Protein AF-A0A2H4STK5-F1 (afdb_monomer_lite)

Secondary structure (DSSP, 8-state):
----------------------------------PPPP---------------TTSPPPGGGS-PPPPSS---HHHHHHSPPPTTSHHHHHHHHHHHHHHHHHHHHHHHHHHHHHHHHHHHHHHHHHHHHHHHHT---

Organism: Cordyceps militaris (NCBI:txid73501)

Structure (mmCIF, N/CA/C/O backbone):
data_AF-A0A2H4STK5-F1
#
_entry.id   AF-A0A2H4STK5-F1
#
loop_
_atom_site.group_PDB
_atom_site.id
_atom_site.type_symbol
_atom_site.label_atom_id
_atom_site.label_alt_id
_atom_site.label_comp_id
_atom_site.label_asym_id
_atom_site.label_entity_id
_atom_site.label_seq_id
_atom_site.pdbx_PDB_ins_code
_atom_site.Cartn_x
_atom_site.Cartn_y
_atom_site.Cartn_z
_atom_site.occupancy
_atom_site.B_iso_or_equiv
_atom_site.auth_seq_id
_atom_site.auth_comp_id
_atom_site.auth_asym_id
_atom_site.auth_atom_id
_atom_site.pdbx_PDB_model_num
ATOM 1 N N . MET A 1 1 ? -15.546 -58.096 19.032 1.00 39.78 1 MET A N 1
ATOM 2 C CA . MET A 1 1 ? -15.206 -57.922 17.603 1.00 39.78 1 MET A CA 1
ATOM 3 C C . MET A 1 1 ? -15.592 -56.498 17.227 1.00 39.78 1 MET A C 1
ATOM 5 O O . MET A 1 1 ? -16.776 -56.196 17.216 1.00 39.78 1 MET A O 1
ATOM 9 N N . TYR A 1 2 ? -14.614 -55.604 17.073 1.00 37.81 2 TYR A N 1
ATOM 10 C CA . TYR A 1 2 ? -14.832 -54.185 16.772 1.00 37.81 2 TYR A CA 1
ATOM 11 C C . TYR A 1 2 ? -15.031 -53.992 15.266 1.00 37.81 2 TYR A C 1
ATOM 13 O O . TYR A 1 2 ? -14.250 -54.536 14.488 1.00 37.81 2 TYR A O 1
ATOM 21 N N . THR A 1 3 ? -16.000 -53.175 14.854 1.00 55.31 3 THR A N 1
ATOM 22 C CA . THR A 1 3 ? -16.019 -52.608 13.499 1.00 55.31 3 THR A CA 1
ATOM 23 C C . THR A 1 3 ? -15.940 -51.092 13.569 1.00 55.31 3 THR A C 1
ATOM 25 O O . THR A 1 3 ? -16.739 -50.419 14.215 1.00 55.31 3 THR A O 1
ATOM 28 N N . VAL A 1 4 ? -14.887 -50.615 12.920 1.00 56.00 4 VAL A N 1
ATOM 29 C CA . VAL A 1 4 ? -14.355 -49.260 12.847 1.00 56.00 4 VAL 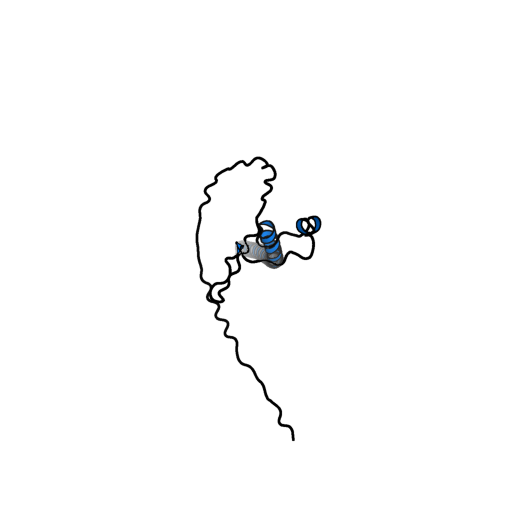A CA 1
ATOM 30 C C . VAL A 1 4 ? -15.276 -48.361 12.020 1.00 56.00 4 VAL A C 1
ATOM 32 O O . VAL A 1 4 ? -15.684 -48.728 10.919 1.00 56.00 4 VAL A O 1
ATOM 35 N N . GLN A 1 5 ? -15.570 -47.169 12.544 1.00 46.50 5 GLN A N 1
ATOM 36 C CA . GLN A 1 5 ? -16.170 -46.079 11.778 1.00 46.50 5 GLN A CA 1
ATOM 37 C C . GLN A 1 5 ? -15.216 -45.605 10.678 1.00 46.50 5 GLN A C 1
ATOM 39 O O . GLN A 1 5 ? -14.033 -45.386 10.933 1.00 46.50 5 GLN A O 1
ATOM 44 N N . LYS A 1 6 ? -15.742 -45.383 9.471 1.00 54.75 6 LYS A N 1
ATOM 45 C CA . LYS A 1 6 ? -15.003 -44.764 8.369 1.00 54.75 6 LYS A CA 1
ATOM 46 C C . LYS A 1 6 ? -15.696 -43.460 7.977 1.00 54.75 6 LYS A C 1
ATOM 48 O O . LYS A 1 6 ? -16.744 -43.473 7.341 1.00 54.75 6 LYS A O 1
ATOM 53 N N . SER A 1 7 ? -15.111 -42.349 8.406 1.00 55.25 7 SER A N 1
ATOM 54 C CA . SER A 1 7 ? -15.421 -40.988 7.971 1.00 55.25 7 SER A CA 1
ATOM 55 C C . SER A 1 7 ? -14.606 -40.639 6.725 1.00 55.25 7 SER A C 1
ATOM 57 O O . SER A 1 7 ? -13.418 -40.950 6.690 1.00 55.25 7 SER A O 1
ATOM 59 N N . ILE A 1 8 ? -15.212 -39.966 5.736 1.00 60.31 8 ILE A N 1
ATOM 60 C CA . ILE A 1 8 ? -14.524 -39.128 4.729 1.00 60.31 8 ILE A CA 1
ATOM 61 C C . ILE A 1 8 ? -15.459 -37.949 4.341 1.00 60.31 8 ILE A C 1
ATOM 63 O O . ILE A 1 8 ? -16.671 -38.163 4.284 1.00 60.31 8 ILE A O 1
ATOM 67 N N . PRO A 1 9 ? -14.937 -36.719 4.118 1.00 61.44 9 PRO A N 1
ATOM 68 C CA . PRO A 1 9 ? -15.706 -35.473 4.047 1.00 61.44 9 PRO A CA 1
ATOM 69 C C . PRO A 1 9 ? -15.926 -34.951 2.612 1.00 61.44 9 PRO A C 1
ATOM 71 O O . PRO A 1 9 ? -15.107 -35.179 1.727 1.00 61.44 9 PRO A O 1
ATOM 74 N N . SER A 1 10 ? -16.984 -34.163 2.402 1.00 50.69 10 SER A N 1
ATOM 75 C CA . SER A 1 10 ? -17.198 -33.322 1.207 1.00 50.69 10 SER A CA 1
ATOM 76 C C . SER A 1 10 ? -18.410 -32.413 1.451 1.00 50.69 10 SER A C 1
ATOM 78 O O . SER A 1 10 ? -19.438 -32.914 1.886 1.00 50.69 10 SER A O 1
ATOM 80 N N . GLY A 1 11 ? -18.436 -31.108 1.214 1.00 42.81 11 GLY A N 1
ATOM 81 C CA . GLY A 1 11 ? -17.456 -30.143 0.746 1.00 42.81 11 GLY A CA 1
ATOM 82 C C . GLY A 1 11 ? -18.052 -28.753 1.006 1.00 42.81 11 GLY A C 1
ATOM 83 O O . GLY A 1 11 ? -19.266 -28.567 0.926 1.00 42.81 11 GLY A O 1
ATOM 84 N N . ILE A 1 12 ? -17.222 -27.783 1.378 1.00 48.84 12 ILE A N 1
ATOM 85 C CA . ILE A 1 12 ? -17.660 -26.393 1.533 1.00 48.84 12 ILE A CA 1
ATOM 86 C C . ILE A 1 12 ? -17.650 -25.718 0.158 1.00 48.84 12 ILE A C 1
ATOM 88 O O . ILE A 1 12 ? -16.596 -25.507 -0.433 1.00 48.84 12 ILE A O 1
ATOM 92 N N . SER A 1 13 ? -18.834 -25.399 -0.365 1.00 43.66 13 SER A N 1
ATOM 93 C CA . SER A 1 13 ? -18.973 -24.487 -1.504 1.00 43.66 13 SER A CA 1
ATOM 94 C C . SER A 1 13 ? -18.854 -23.053 -1.003 1.00 43.66 13 SER A C 1
ATOM 96 O O . SER A 1 13 ? -19.767 -22.517 -0.381 1.00 43.66 13 SER A O 1
ATOM 98 N N . THR A 1 14 ? -17.712 -22.429 -1.266 1.00 55.44 14 THR A N 1
ATOM 99 C CA . THR A 1 14 ? -17.531 -20.979 -1.168 1.00 55.44 14 THR A CA 1
ATOM 100 C C . THR A 1 14 ? -18.069 -20.309 -2.431 1.00 55.44 14 THR A C 1
ATOM 102 O O . THR A 1 14 ? -17.340 -20.168 -3.409 1.00 55.44 14 THR A O 1
ATOM 105 N N . GLU A 1 15 ? -19.321 -19.850 -2.404 1.00 53.59 15 GLU A N 1
ATOM 106 C CA . GLU A 1 15 ? -19.817 -18.827 -3.334 1.00 53.59 15 GLU A CA 1
ATOM 107 C C . GLU A 1 15 ? -20.005 -17.520 -2.549 1.00 53.59 15 GLU A C 1
ATOM 109 O O . GLU A 1 15 ? -20.965 -17.350 -1.803 1.00 53.59 15 GLU A O 1
ATOM 114 N N . SER A 1 16 ? -19.044 -16.599 -2.673 1.00 56.53 16 SER A N 1
ATOM 115 C CA . SER A 1 16 ? -19.124 -15.262 -2.076 1.00 56.53 16 SER A CA 1
ATOM 116 C C . SER A 1 16 ? -19.544 -14.260 -3.145 1.00 56.53 16 SER A C 1
ATOM 118 O O . SER A 1 16 ? -18.748 -13.848 -3.991 1.00 56.53 16 SER A O 1
ATOM 120 N N . ARG A 1 17 ? -20.822 -13.872 -3.119 1.00 60.72 17 ARG A N 1
ATOM 121 C CA . ARG A 1 17 ? -21.362 -12.792 -3.950 1.00 60.72 17 ARG A CA 1
ATOM 122 C C . ARG A 1 17 ? -20.939 -11.452 -3.360 1.00 60.72 17 ARG A C 1
ATOM 124 O O . ARG A 1 17 ? -21.516 -10.967 -2.389 1.00 60.72 17 ARG A O 1
ATOM 131 N N . ARG A 1 18 ? -19.921 -10.840 -3.963 1.00 61.12 18 ARG A N 1
ATOM 132 C CA . ARG A 1 18 ? -19.522 -9.458 -3.683 1.00 61.12 18 ARG A CA 1
ATOM 133 C C . ARG A 1 18 ? -20.595 -8.521 -4.249 1.00 61.12 18 ARG A C 1
ATOM 135 O O . ARG A 1 18 ? -20.668 -8.323 -5.456 1.00 61.12 18 ARG A O 1
ATOM 142 N N . SER A 1 19 ? -21.439 -7.971 -3.381 1.00 55.03 19 SER A N 1
ATOM 143 C CA . SER A 1 19 ? -22.349 -6.883 -3.750 1.00 55.03 19 SER A CA 1
ATOM 144 C C . SER A 1 19 ? -21.594 -5.558 -3.676 1.00 55.03 19 SER A C 1
ATOM 146 O O . SER A 1 19 ? -21.073 -5.191 -2.624 1.00 55.03 19 SER A O 1
ATOM 148 N N . SER A 1 20 ? -21.512 -4.862 -4.806 1.00 59.38 20 SER A N 1
ATOM 149 C CA . SER A 1 20 ? -21.001 -3.496 -4.901 1.00 59.38 20 SER A CA 1
ATOM 150 C C . SER A 1 20 ? -22.102 -2.520 -4.496 1.00 59.38 20 SER A C 1
ATOM 152 O O . SER A 1 20 ? -23.133 -2.457 -5.158 1.00 59.38 20 SER A O 1
ATOM 154 N N . ALA A 1 21 ? -21.871 -1.725 -3.454 1.00 54.38 21 ALA A N 1
ATOM 155 C CA . ALA A 1 21 ? -22.616 -0.495 -3.217 1.00 54.38 21 ALA A CA 1
ATOM 156 C C . ALA A 1 21 ? -21.636 0.671 -3.378 1.00 54.38 21 ALA A C 1
ATOM 158 O O . ALA A 1 21 ? -20.738 0.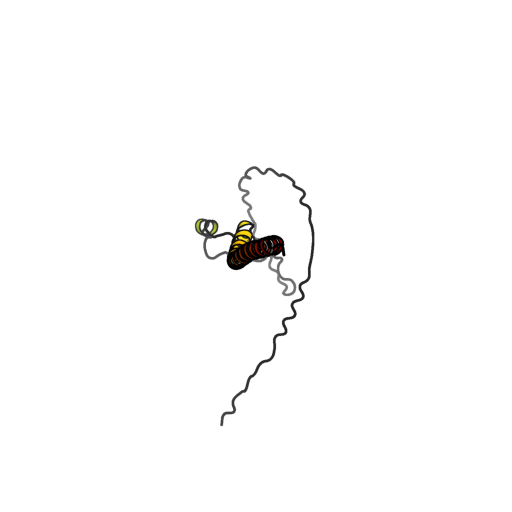863 -2.561 1.00 54.38 21 ALA A O 1
ATOM 159 N N . SER A 1 22 ? -21.775 1.392 -4.488 1.00 52.16 22 SER A N 1
ATOM 160 C CA . SER A 1 22 ? -21.140 2.688 -4.701 1.00 52.16 22 SER A CA 1
ATOM 161 C C . SER A 1 22 ? -22.077 3.754 -4.152 1.00 52.16 22 SER A C 1
ATOM 163 O O . SER A 1 22 ? -23.224 3.825 -4.588 1.00 52.16 22 SER A O 1
ATOM 165 N N . SER A 1 23 ? -21.581 4.578 -3.233 1.00 49.09 23 SER A N 1
ATOM 166 C CA . SER A 1 23 ? -22.212 5.847 -2.881 1.00 49.09 23 SER A CA 1
ATOM 167 C C . SER A 1 23 ? -21.120 6.899 -2.768 1.00 49.09 23 SER A C 1
ATOM 169 O O . SER A 1 23 ? -20.324 6.905 -1.830 1.00 49.09 23 SER A O 1
ATOM 171 N N . VAL A 1 24 ? -21.076 7.773 -3.770 1.00 58.91 24 VAL A N 1
ATOM 172 C CA . VAL A 1 24 ? -20.357 9.042 -3.718 1.00 58.91 24 VAL A CA 1
ATOM 173 C C . VAL A 1 24 ? -21.184 9.975 -2.841 1.00 58.91 24 VAL A C 1
ATOM 175 O O . VAL A 1 24 ? -22.303 10.320 -3.209 1.00 58.91 24 VAL A O 1
ATOM 178 N N . SER A 1 25 ? -20.630 10.390 -1.705 1.00 49.72 25 SER A N 1
ATOM 179 C CA . SER A 1 25 ? -21.161 11.515 -0.936 1.00 49.72 25 SER A CA 1
ATOM 180 C C . SER A 1 25 ? -20.108 12.609 -0.886 1.00 49.72 25 SER A C 1
ATOM 182 O O . SER A 1 25 ? -19.071 12.488 -0.237 1.00 49.72 25 SER A O 1
ATOM 184 N N . THR A 1 26 ? -20.389 13.666 -1.636 1.00 48.22 26 THR A N 1
ATOM 185 C CA . THR A 1 26 ? -19.690 14.946 -1.662 1.00 48.22 26 THR A CA 1
ATOM 186 C C . THR A 1 26 ? -19.700 15.557 -0.260 1.00 48.22 26 THR A C 1
ATOM 188 O O . THR A 1 26 ? -20.753 15.684 0.364 1.00 48.22 26 THR A O 1
ATOM 191 N N . ALA A 1 27 ? -18.526 15.924 0.250 1.00 46.81 27 ALA A N 1
ATOM 192 C CA . ALA A 1 27 ? -18.378 16.553 1.554 1.00 46.81 27 ALA A CA 1
ATOM 193 C C . ALA A 1 27 ? -18.940 17.985 1.537 1.00 46.81 27 ALA A C 1
ATOM 195 O O . ALA A 1 27 ? -18.431 18.845 0.820 1.00 46.81 27 ALA A O 1
ATOM 196 N N . ALA A 1 28 ? -19.949 18.255 2.366 1.00 52.09 28 ALA A N 1
ATOM 197 C CA . ALA A 1 28 ? -20.246 19.606 2.823 1.00 52.09 28 ALA A CA 1
ATOM 198 C C . ALA A 1 28 ? -19.390 19.871 4.068 1.00 52.09 28 ALA A C 1
ATOM 200 O O . ALA A 1 28 ? -19.554 19.227 5.103 1.00 52.09 28 ALA A O 1
ATOM 201 N N . SER A 1 29 ? -18.432 20.787 3.939 1.00 51.94 29 SER A N 1
ATOM 202 C CA . SER A 1 29 ? -17.592 21.240 5.043 1.00 51.94 29 SER A CA 1
ATOM 203 C C . SER A 1 29 ? -18.378 22.261 5.866 1.00 51.94 29 SER A C 1
ATOM 205 O O . SER A 1 29 ? -18.632 23.372 5.402 1.00 51.94 29 SER A O 1
ATOM 207 N N . SER A 1 30 ? -18.787 21.891 7.078 1.00 48.38 30 SER A N 1
ATOM 208 C CA . SER A 1 30 ? -19.269 22.840 8.082 1.00 48.38 30 SER A CA 1
ATOM 209 C C . SER A 1 30 ? -18.280 22.869 9.236 1.00 48.38 30 SER A C 1
ATOM 211 O O . SER A 1 30 ? -18.169 21.934 10.024 1.00 48.38 30 SER A O 1
ATOM 213 N N . VAL A 1 31 ? -17.531 23.966 9.294 1.00 57.34 31 VAL A N 1
ATOM 214 C CA . VAL A 1 31 ? -16.686 24.351 10.421 1.00 57.34 31 VAL A CA 1
ATOM 215 C C . VAL A 1 31 ? -17.567 24.641 11.634 1.00 57.34 31 VAL A C 1
ATOM 217 O O . VAL A 1 31 ? -18.246 25.663 11.679 1.00 57.34 31 VAL A O 1
ATOM 220 N N . SER A 1 32 ? -17.532 23.760 12.632 1.00 45.81 32 SER A N 1
ATOM 221 C CA . SER A 1 32 ? -18.041 24.061 13.971 1.00 45.81 32 SER A CA 1
ATOM 222 C C . SER A 1 32 ? -16.882 24.088 14.954 1.00 45.81 32 SER A C 1
ATOM 224 O O . SER A 1 32 ? -16.295 23.068 15.302 1.00 45.81 32 SER A O 1
ATOM 226 N N . SER A 1 33 ? -16.550 25.309 15.363 1.00 60.44 33 SER A N 1
ATOM 227 C CA . SER A 1 33 ? -15.723 25.622 16.521 1.00 60.44 33 SER A CA 1
ATOM 228 C C . SER A 1 33 ? -16.426 25.141 17.788 1.00 60.44 33 SER A C 1
ATOM 230 O O . SER A 1 33 ? -17.578 25.504 18.023 1.00 60.44 33 SER A O 1
ATOM 232 N N . THR A 1 34 ? -15.741 24.367 18.628 1.00 47.25 34 THR A N 1
ATOM 233 C CA . THR A 1 34 ? -16.234 24.041 19.970 1.00 47.25 34 THR A CA 1
ATOM 234 C C . THR A 1 34 ? -15.137 24.255 21.002 1.00 47.25 34 THR A C 1
ATOM 236 O O . THR A 1 34 ? -14.114 23.575 21.015 1.00 47.25 34 THR A O 1
ATOM 239 N N . LYS A 1 35 ? -15.390 25.249 21.856 1.00 56.66 35 LYS A N 1
ATOM 240 C CA . LYS A 1 35 ? -14.702 25.542 23.118 1.00 56.66 35 LYS A CA 1
ATOM 241 C C . LYS A 1 35 ? -14.726 24.310 24.044 1.00 56.66 35 LYS A C 1
ATOM 243 O O . LYS A 1 35 ? -15.643 23.499 23.911 1.00 56.66 35 LYS A O 1
ATOM 248 N N . PRO A 1 36 ? -13.790 24.179 25.004 1.00 49.19 36 PRO A N 1
ATOM 249 C CA . PRO A 1 36 ? -13.856 23.106 25.990 1.00 49.19 36 PRO A CA 1
ATOM 250 C C . PRO A 1 36 ? -15.125 23.263 26.839 1.00 49.19 36 PRO A C 1
ATOM 252 O O . PRO A 1 36 ? -15.332 24.292 27.482 1.00 49.19 36 PRO A O 1
ATOM 255 N N . VAL A 1 37 ? -15.993 22.253 26.774 1.00 47.34 37 VAL A N 1
ATOM 256 C CA . VAL A 1 37 ? -17.208 22.136 27.583 1.00 47.34 37 VAL A CA 1
ATOM 257 C C . VAL A 1 37 ? -16.811 21.600 28.952 1.00 47.34 37 VAL A C 1
ATOM 259 O O . VAL A 1 37 ? -16.199 20.541 29.068 1.00 47.34 37 VAL A O 1
ATOM 262 N N . THR A 1 38 ? -17.142 22.386 29.968 1.00 48.72 38 THR A N 1
ATOM 263 C CA . THR A 1 38 ? -17.108 22.069 31.392 1.00 48.72 38 THR A CA 1
ATOM 264 C C . THR A 1 38 ? -17.819 20.743 31.665 1.00 48.72 38 THR A C 1
ATOM 266 O O . THR A 1 38 ? -18.870 20.482 31.082 1.00 48.72 38 THR A O 1
ATOM 269 N N . GLU A 1 39 ? -17.252 19.922 32.549 1.00 53.69 39 GLU A N 1
ATOM 270 C CA . GLU A 1 39 ? -17.797 18.620 32.940 1.00 53.69 39 GLU A CA 1
ATOM 271 C C . GLU A 1 39 ? -19.285 18.706 33.309 1.00 53.69 39 GLU A C 1
ATOM 273 O O . GLU A 1 39 ? -19.670 19.325 34.302 1.00 53.69 39 GLU A O 1
ATOM 278 N N . ALA A 1 40 ? -20.130 18.068 32.499 1.00 50.72 40 ALA A N 1
ATOM 279 C CA . ALA A 1 40 ? -21.507 17.794 32.863 1.00 50.72 40 ALA A CA 1
ATOM 280 C C . ALA A 1 40 ? -21.519 16.500 33.682 1.00 50.72 40 ALA A C 1
ATOM 282 O O . ALA A 1 40 ? -21.371 15.404 33.141 1.00 50.72 40 ALA A O 1
ATOM 283 N N . ASN A 1 41 ? -21.674 16.645 34.997 1.00 52.25 41 ASN A N 1
ATOM 284 C CA . ASN A 1 41 ? -22.035 15.559 35.897 1.00 52.25 41 ASN A CA 1
ATOM 285 C C . ASN A 1 41 ? -23.413 15.026 35.463 1.00 52.25 41 ASN A C 1
ATOM 287 O O . ASN A 1 41 ? -24.443 15.641 35.736 1.00 52.25 41 ASN A O 1
ATOM 291 N N . LEU A 1 42 ? -23.420 13.938 34.689 1.00 49.31 42 LEU A N 1
ATOM 292 C CA . LEU A 1 42 ? -24.640 13.254 34.280 1.00 49.31 42 LEU A CA 1
ATOM 293 C C . LEU A 1 42 ? -24.980 12.231 35.370 1.00 49.31 42 LEU A C 1
ATOM 295 O O . LEU A 1 42 ? -24.565 11.072 35.301 1.00 49.31 42 LEU A O 1
ATOM 299 N N . GLU A 1 43 ? -25.716 12.666 36.394 1.00 51.09 43 GLU A N 1
ATOM 300 C CA . GLU A 1 43 ? -26.394 11.762 37.327 1.00 51.09 43 GLU A CA 1
ATOM 301 C C . GLU A 1 43 ? -27.372 10.894 36.524 1.00 51.09 43 GLU A C 1
ATOM 303 O O . GLU A 1 43 ? -28.511 11.257 36.230 1.00 51.09 43 GLU A O 1
ATOM 308 N N . THR A 1 44 ? -26.881 9.738 36.088 1.00 55.25 44 THR A N 1
ATOM 309 C CA . THR A 1 44 ? -27.657 8.781 35.312 1.00 55.25 44 THR A CA 1
ATOM 310 C C . THR A 1 44 ? -28.337 7.867 36.318 1.00 55.25 44 THR A C 1
ATOM 312 O O . THR A 1 44 ? -27.742 6.916 36.820 1.00 55.25 44 THR A O 1
ATOM 315 N N . SER A 1 45 ? -29.578 8.202 36.666 1.00 56.25 45 SER A N 1
ATOM 316 C CA . SER A 1 45 ? -30.479 7.300 37.387 1.00 56.25 45 SER A CA 1
ATOM 317 C C . SER A 1 45 ? -30.478 5.915 36.712 1.00 56.25 45 SER A C 1
ATOM 319 O O . SER A 1 45 ? -30.598 5.853 35.482 1.00 56.25 45 SER A O 1
ATOM 321 N N . PRO A 1 46 ? -30.338 4.798 37.457 1.00 53.72 46 PRO A N 1
ATOM 322 C CA . PRO A 1 46 ? -30.324 3.462 36.880 1.00 53.72 46 PRO A CA 1
ATOM 323 C C . PRO A 1 46 ? -31.751 3.054 36.493 1.00 53.72 46 PRO A C 1
ATOM 325 O O . PRO A 1 46 ? -32.423 2.299 37.191 1.00 53.72 46 PRO A O 1
ATOM 328 N N . SER A 1 47 ? -32.232 3.558 35.358 1.00 53.38 47 SER A N 1
ATOM 329 C CA . SER A 1 47 ? -33.386 2.988 34.669 1.00 53.38 47 SER A CA 1
ATOM 330 C C . SER A 1 47 ? -32.959 1.646 34.078 1.00 53.38 47 SER A C 1
ATOM 332 O O . SER A 1 47 ? -32.437 1.582 32.965 1.00 53.38 47 SER A O 1
ATOM 334 N N . VAL A 1 48 ? -33.145 0.573 34.847 1.00 57.69 48 VAL A N 1
ATOM 335 C CA . VAL A 1 48 ? -32.871 -0.804 34.429 1.00 57.69 48 VAL A CA 1
ATOM 336 C C . VAL A 1 48 ? -33.826 -1.170 33.284 1.00 57.69 48 VAL A C 1
ATOM 338 O O . VAL A 1 48 ? -34.983 -1.517 33.511 1.00 57.69 48 VAL A O 1
ATOM 341 N N . PHE A 1 49 ? -33.362 -1.078 32.036 1.00 57.72 49 PHE A N 1
ATOM 342 C CA . PHE A 1 49 ? -34.084 -1.608 30.878 1.00 57.72 49 PHE A CA 1
ATOM 343 C C . PHE A 1 49 ? -33.930 -3.134 30.852 1.00 57.72 49 PHE A C 1
ATOM 345 O O . PHE A 1 49 ? -33.077 -3.679 30.157 1.00 57.72 49 PHE A O 1
ATOM 352 N N . VAL A 1 50 ? -34.751 -3.835 31.634 1.00 58.72 50 VAL A N 1
ATOM 353 C CA . VAL A 1 50 ? -34.888 -5.293 31.539 1.00 58.72 50 VAL A CA 1
ATOM 354 C C . VAL A 1 50 ? -35.860 -5.598 30.402 1.00 58.72 50 VAL A C 1
ATOM 356 O O . VAL A 1 50 ? -37.044 -5.283 30.497 1.00 58.72 50 VAL A O 1
ATOM 359 N N . SER A 1 51 ? -35.380 -6.194 29.307 1.00 57.38 51 SER A N 1
ATOM 360 C CA . SER A 1 51 ? -36.284 -6.821 28.335 1.00 57.38 51 SER A CA 1
ATOM 361 C C . SER A 1 51 ? -36.708 -8.172 28.900 1.00 57.38 51 SER A C 1
ATOM 363 O O . SER A 1 51 ? -35.904 -9.100 28.945 1.00 57.38 51 SER A O 1
ATOM 365 N N . ASP A 1 52 ? -37.961 -8.272 29.337 1.00 58.94 52 ASP A N 1
ATOM 366 C CA . ASP A 1 52 ? -38.574 -9.501 29.866 1.00 58.94 52 ASP A CA 1
ATOM 367 C C . ASP A 1 52 ? -39.093 -10.430 28.738 1.00 58.94 52 ASP A C 1
ATOM 369 O O . ASP A 1 52 ? -39.786 -11.416 28.974 1.00 58.94 52 ASP A O 1
ATOM 373 N N . ALA A 1 53 ? -38.782 -10.112 27.472 1.00 58.66 53 ALA A N 1
ATOM 374 C CA . ALA A 1 53 ? -39.294 -10.814 26.298 1.00 58.66 53 ALA A CA 1
ATOM 375 C C . ALA A 1 53 ? -38.153 -11.397 25.433 1.00 58.66 53 ALA A C 1
ATOM 377 O O . ALA A 1 53 ? -37.384 -10.635 24.840 1.00 58.66 53 ALA A O 1
ATOM 378 N N . PRO A 1 54 ? -38.081 -12.733 25.239 1.00 63.19 54 PRO A N 1
ATOM 379 C CA . PRO A 1 54 ? -37.066 -13.391 24.398 1.00 63.19 54 PRO A CA 1
ATOM 380 C C . PRO A 1 54 ? -37.084 -12.985 22.913 1.00 63.19 54 PRO A C 1
ATOM 382 O O . PRO A 1 54 ? -36.175 -13.332 22.163 1.00 63.19 54 PRO A O 1
ATOM 385 N N . VAL A 1 55 ? -38.140 -12.298 22.470 1.00 68.94 55 VAL A N 1
ATOM 386 C CA . VAL A 1 55 ? -38.441 -12.034 21.054 1.00 68.94 55 VAL A CA 1
ATOM 387 C C . VAL A 1 55 ? -37.729 -10.781 20.532 1.00 68.94 55 VAL A C 1
ATOM 389 O O . VAL A 1 55 ? -37.499 -10.660 19.328 1.00 68.94 55 VAL A O 1
ATOM 392 N N . HIS A 1 56 ? -37.323 -9.865 21.416 1.00 70.31 56 HIS A N 1
ATOM 393 C CA . HIS A 1 56 ? -36.689 -8.607 21.023 1.00 70.31 56 HIS A CA 1
ATOM 394 C C . HIS A 1 56 ? -35.429 -8.356 21.861 1.00 70.31 56 HIS A C 1
ATOM 396 O O . HIS A 1 56 ? -35.537 -8.017 23.044 1.00 70.31 56 HIS A O 1
ATOM 402 N N . PRO A 1 57 ? -34.223 -8.528 21.281 1.00 77.31 57 PRO A N 1
ATOM 403 C CA . PRO A 1 57 ? -32.998 -8.191 21.986 1.00 77.31 57 PRO A CA 1
ATOM 404 C C . PRO A 1 57 ? -32.996 -6.700 22.321 1.00 77.31 57 PRO A C 1
ATOM 406 O O . PRO A 1 57 ? -33.482 -5.875 21.543 1.00 77.31 57 PRO A O 1
ATOM 409 N N . LEU A 1 58 ? -32.417 -6.362 23.472 1.00 83.31 58 LEU A N 1
ATOM 410 C CA . LEU A 1 58 ? -32.258 -4.975 23.892 1.00 83.31 58 LEU A CA 1
ATOM 411 C C . LEU A 1 58 ? -31.553 -4.152 22.797 1.00 83.31 58 LEU A C 1
ATOM 413 O O . LEU A 1 58 ? -30.601 -4.647 22.173 1.00 83.31 58 LEU A O 1
ATOM 417 N N . PRO A 1 59 ? -31.992 -2.901 22.557 1.00 84.06 59 PRO A N 1
ATOM 418 C CA . PRO A 1 59 ? -31.335 -2.020 21.603 1.00 84.06 59 PRO A CA 1
ATOM 419 C C . PRO A 1 59 ? -29.880 -1.794 22.023 1.00 84.06 59 PRO A C 1
ATOM 421 O O . PRO A 1 59 ? -29.572 -1.796 23.210 1.00 84.06 59 PRO A O 1
ATOM 424 N N . ALA A 1 60 ? -28.977 -1.601 21.055 1.00 83.19 60 ALA A N 1
ATOM 425 C CA . ALA A 1 60 ? -27.528 -1.641 21.286 1.00 83.19 60 ALA A CA 1
ATOM 426 C C . ALA A 1 60 ? -27.042 -0.749 22.443 1.00 83.19 60 ALA A C 1
ATOM 428 O O . ALA A 1 60 ? -26.140 -1.154 23.161 1.00 83.19 60 ALA A O 1
ATOM 429 N N . TYR A 1 61 ? -27.657 0.417 22.653 1.00 82.38 61 TYR A N 1
ATOM 430 C CA . TYR A 1 61 ? -27.297 1.346 23.730 1.00 82.38 61 TYR A CA 1
ATOM 431 C C . TYR A 1 61 ? -27.772 0.908 25.127 1.00 82.38 61 TYR A C 1
ATOM 433 O O . TYR A 1 61 ? -27.238 1.386 26.119 1.00 82.38 61 TYR A O 1
ATOM 441 N N . ALA A 1 62 ? -28.776 0.032 25.211 1.00 83.75 62 ALA A N 1
ATOM 442 C CA . ALA A 1 62 ? -29.332 -0.493 26.459 1.00 83.75 62 ALA A CA 1
ATOM 443 C C . ALA A 1 62 ? -28.732 -1.858 26.837 1.00 83.75 62 ALA A C 1
ATOM 445 O O . ALA A 1 62 ? -29.207 -2.509 27.763 1.00 83.75 62 ALA A O 1
ATOM 446 N N . ARG A 1 63 ? -27.731 -2.334 26.087 1.00 85.50 63 ARG A N 1
ATOM 447 C CA . ARG A 1 63 ? -27.036 -3.586 26.385 1.00 85.50 63 ARG A CA 1
ATOM 448 C C . ARG A 1 63 ? -25.905 -3.298 27.359 1.00 85.50 63 ARG A C 1
ATOM 450 O O . ARG A 1 63 ? -25.051 -2.459 27.080 1.00 85.50 63 ARG A O 1
ATOM 457 N N . ASP A 1 64 ? -25.860 -4.054 28.447 1.00 85.81 64 ASP A N 1
ATOM 458 C CA . ASP A 1 64 ? -24.697 -4.071 29.323 1.00 85.81 64 ASP A CA 1
ATOM 459 C C . ASP A 1 64 ? -23.531 -4.742 28.587 1.00 85.81 64 ASP A C 1
ATOM 461 O O . ASP A 1 64 ? -23.541 -5.948 28.324 1.00 85.81 64 ASP A O 1
ATOM 465 N N . PHE A 1 65 ? -22.526 -3.951 28.213 1.00 85.38 65 PHE A N 1
ATOM 466 C CA . PHE A 1 65 ? -21.279 -4.475 27.667 1.00 85.38 65 PHE A CA 1
ATOM 467 C C . PHE A 1 65 ? -20.304 -4.777 28.803 1.00 85.38 65 PHE A C 1
ATOM 469 O O . PHE A 1 65 ? -2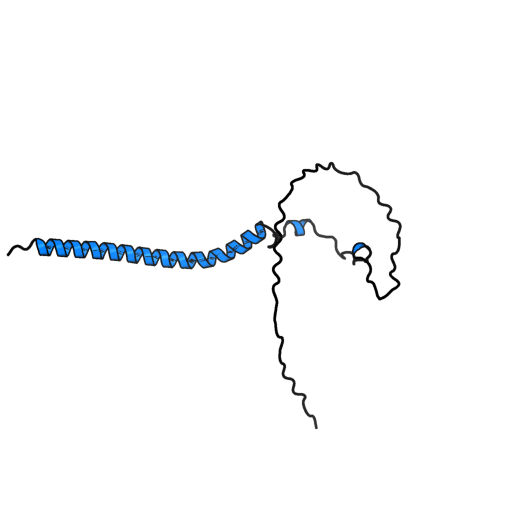0.229 -4.013 29.772 1.00 85.38 65 PHE A O 1
ATOM 476 N N . PRO A 1 66 ? -19.523 -5.867 28.699 1.00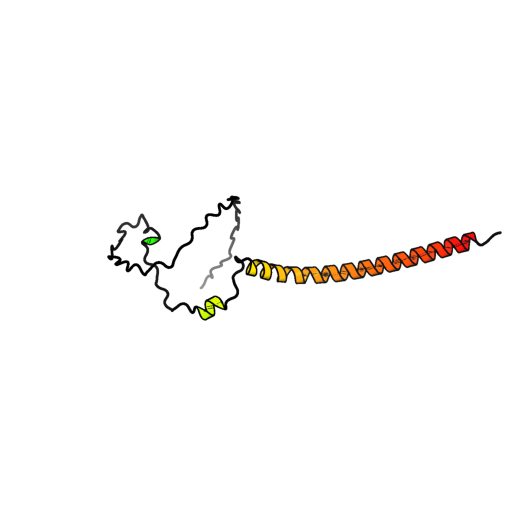 87.12 66 PRO A N 1
ATOM 477 C CA . PRO A 1 66 ? -18.484 -6.140 29.673 1.00 87.12 66 PRO A CA 1
ATOM 478 C C . PRO A 1 66 ? -17.524 -4.955 29.722 1.00 87.12 66 PRO A C 1
ATOM 480 O O . PRO A 1 66 ? -17.017 -4.494 28.694 1.00 87.12 66 PRO A O 1
ATOM 483 N N . LYS A 1 67 ? -17.278 -4.459 30.934 1.00 87.75 67 LYS A N 1
ATOM 484 C CA . LYS A 1 67 ? -16.267 -3.429 31.145 1.00 87.75 67 LYS A CA 1
ATOM 485 C C . LYS A 1 67 ? -14.900 -4.020 30.793 1.00 87.75 67 LYS A C 1
ATOM 487 O O . LYS A 1 67 ? -14.645 -5.180 31.132 1.00 87.75 67 LYS A O 1
ATOM 492 N N . PRO A 1 68 ? -14.021 -3.258 30.125 1.00 88.25 68 PRO A N 1
ATOM 493 C CA . PRO A 1 68 ? -12.665 -3.720 29.880 1.00 88.25 68 PRO A CA 1
ATOM 494 C C . PRO A 1 68 ? -11.996 -4.050 31.220 1.00 88.25 68 PRO A C 1
ATOM 496 O O . PRO A 1 68 ? -12.032 -3.251 32.152 1.00 88.25 68 PRO A O 1
ATOM 499 N N . THR A 1 69 ? -11.428 -5.254 31.326 1.00 87.31 69 THR A N 1
ATOM 500 C CA . THR A 1 69 ? -10.806 -5.763 32.562 1.00 87.31 69 THR A CA 1
ATOM 501 C C . THR A 1 69 ? -9.537 -4.995 32.936 1.00 87.31 69 THR A C 1
ATOM 503 O O . THR A 1 69 ? -9.162 -4.962 34.103 1.00 87.31 69 THR A O 1
ATOM 506 N N . SER A 1 70 ? -8.878 -4.380 31.955 1.00 88.44 70 SER A N 1
ATOM 507 C CA . SER A 1 70 ? -7.625 -3.648 32.120 1.00 88.44 70 SER A CA 1
ATOM 508 C C . SER A 1 70 ? -7.758 -2.210 31.636 1.00 88.44 70 SER A C 1
ATOM 510 O O . SER A 1 70 ? -8.435 -1.939 30.640 1.00 88.44 70 SER A O 1
ATOM 512 N N . GLU A 1 71 ? -7.038 -1.307 32.292 1.00 89.25 71 GLU A N 1
ATOM 513 C CA . GLU A 1 71 ? -6.852 0.055 31.804 1.00 89.25 71 GLU A CA 1
ATOM 514 C C . GLU A 1 71 ? -6.166 0.041 30.433 1.00 89.25 71 GLU A C 1
ATOM 516 O O . GLU A 1 71 ? -5.255 -0.749 30.167 1.00 89.25 71 GLU A O 1
ATOM 521 N N . ILE A 1 72 ? -6.627 0.911 29.535 1.00 87.00 72 ILE A N 1
ATOM 522 C CA . ILE A 1 72 ? -6.037 1.040 28.205 1.00 87.00 72 ILE A CA 1
ATOM 523 C C . ILE A 1 72 ? -4.700 1.761 28.361 1.00 87.00 72 ILE A C 1
ATOM 525 O O . ILE A 1 72 ? -4.656 2.927 28.750 1.00 87.00 72 ILE A O 1
ATOM 529 N N . ASN A 1 73 ? -3.605 1.088 28.010 1.00 90.94 73 ASN A N 1
ATOM 530 C CA . ASN A 1 73 ? -2.291 1.717 27.980 1.00 90.94 73 ASN A CA 1
ATOM 531 C C . ASN A 1 73 ? -2.203 2.704 26.801 1.00 90.94 73 ASN A C 1
ATOM 533 O O . ASN A 1 73 ? -1.940 2.322 25.659 1.00 90.94 73 ASN A O 1
ATOM 537 N N . ILE A 1 74 ? -2.425 3.988 27.089 1.00 91.69 74 ILE A N 1
ATOM 538 C CA . ILE A 1 74 ? -2.436 5.067 26.090 1.00 91.69 74 ILE A CA 1
ATOM 539 C C . ILE A 1 74 ? -1.070 5.197 25.405 1.00 91.69 74 ILE A C 1
ATOM 541 O O . ILE A 1 74 ? -1.003 5.390 24.191 1.00 91.69 74 ILE A O 1
ATOM 545 N N . ALA A 1 75 ? 0.020 5.058 26.166 1.00 92.88 75 ALA A N 1
ATOM 546 C CA . ALA A 1 75 ? 1.372 5.188 25.631 1.00 92.88 75 ALA A CA 1
ATOM 547 C C . ALA A 1 75 ? 1.656 4.106 24.581 1.00 92.88 75 ALA A C 1
ATOM 549 O O . ALA A 1 75 ? 2.146 4.402 23.492 1.00 92.88 75 ALA A O 1
ATOM 550 N N . GLU A 1 76 ? 1.276 2.864 24.870 1.00 92.00 76 GLU A N 1
ATOM 551 C CA . GLU A 1 76 ? 1.412 1.754 23.931 1.00 92.00 76 GLU A CA 1
ATOM 552 C C . GLU A 1 76 ? 0.484 1.918 22.714 1.00 92.00 76 GLU A C 1
ATOM 554 O O . GLU A 1 76 ? 0.885 1.667 21.578 1.00 92.00 76 GLU A O 1
ATOM 559 N N . ALA A 1 77 ? -0.757 2.366 22.922 1.00 89.12 77 ALA A N 1
ATOM 560 C CA . ALA A 1 77 ? -1.719 2.586 21.844 1.00 89.12 77 ALA A CA 1
ATOM 561 C C . ALA A 1 77 ? -1.244 3.641 20.831 1.00 89.12 77 ALA A C 1
ATOM 563 O O . ALA A 1 77 ? -1.440 3.456 19.632 1.00 89.12 77 ALA A O 1
ATOM 564 N N . LEU A 1 78 ? -0.584 4.705 21.295 1.00 89.75 78 LEU A N 1
ATOM 565 C CA . LEU A 1 78 ? -0.034 5.756 20.434 1.00 89.75 78 LEU A CA 1
ATOM 566 C C . LEU A 1 78 ? 1.244 5.331 19.704 1.00 89.75 78 LEU A C 1
ATOM 568 O O . LEU A 1 78 ? 1.496 5.790 18.593 1.00 89.75 78 LEU A O 1
ATOM 572 N N . GLN A 1 79 ? 2.053 4.463 20.314 1.00 92.50 79 GLN A N 1
ATOM 573 C CA . GLN A 1 79 ? 3.278 3.949 19.693 1.00 92.50 79 GLN A CA 1
ATOM 574 C C . GLN A 1 79 ? 3.005 2.882 18.631 1.00 92.50 79 GLN A C 1
ATOM 576 O O . GLN A 1 79 ? 3.855 2.621 17.776 1.00 92.50 79 GLN A O 1
ATOM 581 N N . ARG A 1 80 ? 1.829 2.245 18.666 1.00 90.88 80 ARG A N 1
ATOM 582 C CA . ARG A 1 80 ? 1.440 1.282 17.638 1.00 90.88 80 ARG A CA 1
ATOM 583 C C . ARG A 1 80 ? 1.371 1.958 16.275 1.00 90.88 80 ARG A C 1
ATOM 585 O O . ARG A 1 80 ? 0.776 3.020 16.105 1.00 90.88 80 ARG A O 1
ATOM 592 N N . LYS A 1 81 ? 1.929 1.277 15.271 1.00 89.44 81 LYS A N 1
ATOM 593 C CA . LYS A 1 81 ? 1.762 1.690 13.879 1.00 89.44 81 LYS A CA 1
ATOM 594 C C . LYS A 1 81 ? 0.272 1.706 13.524 1.00 89.44 81 LYS A C 1
ATOM 596 O O . LYS A 1 81 ? -0.446 0.762 13.874 1.00 89.44 81 LYS A O 1
ATOM 601 N N . PRO A 1 82 ? -0.198 2.748 12.825 1.00 90.00 82 PRO A N 1
ATOM 602 C CA . PRO A 1 82 ? -1.596 2.850 12.461 1.00 90.00 82 PRO A CA 1
ATOM 603 C C . PRO A 1 82 ? -1.982 1.720 11.497 1.00 90.00 82 PRO A C 1
ATOM 605 O O . PRO A 1 82 ? -1.195 1.290 10.653 1.00 90.00 82 PRO A O 1
ATOM 608 N N . GLY A 1 83 ? -3.209 1.214 11.626 1.00 89.44 83 GLY A N 1
ATOM 609 C CA . GLY A 1 83 ? -3.692 0.114 10.792 1.00 89.44 83 GLY A CA 1
ATOM 610 C C . GLY A 1 83 ? -3.804 0.488 9.309 1.00 89.44 83 GLY A C 1
ATOM 611 O O . GLY A 1 83 ? -3.837 1.662 8.940 1.00 89.44 83 GLY A O 1
ATOM 612 N N . ARG A 1 84 ? -3.951 -0.523 8.443 1.00 90.25 84 ARG A N 1
ATOM 613 C CA . ARG A 1 84 ? -4.075 -0.368 6.975 1.00 90.25 84 ARG A CA 1
ATOM 614 C C . ARG A 1 84 ? -5.249 0.494 6.503 1.00 90.25 84 ARG A C 1
ATOM 616 O O . ARG A 1 84 ? -5.244 0.935 5.363 1.00 90.25 84 ARG A O 1
ATOM 623 N N . TRP A 1 85 ? -6.257 0.691 7.351 1.00 89.44 85 TRP A N 1
ATOM 624 C CA . TRP A 1 85 ? -7.397 1.561 7.059 1.00 89.44 85 TRP A CA 1
ATOM 625 C C . TRP A 1 85 ? -7.027 3.052 7.111 1.00 89.44 85 TRP A C 1
ATOM 627 O O . TRP A 1 85 ? -7.787 3.887 6.632 1.00 89.44 85 TRP A O 1
ATOM 637 N N . THR A 1 86 ? -5.861 3.392 7.666 1.00 90.81 86 THR A N 1
ATOM 638 C CA . THR A 1 86 ? -5.315 4.752 7.637 1.00 90.81 86 THR A CA 1
ATOM 639 C C . THR A 1 86 ? -4.524 5.005 6.356 1.00 90.81 86 THR A C 1
ATOM 641 O O . THR A 1 86 ? -3.989 4.075 5.754 1.00 90.81 86 THR A O 1
ATOM 644 N N . ILE A 1 87 ? -4.391 6.277 5.967 1.00 89.62 87 ILE A N 1
ATOM 645 C CA . ILE A 1 87 ? -3.601 6.688 4.793 1.00 89.62 87 ILE A CA 1
ATOM 646 C C . ILE A 1 87 ? -2.157 6.186 4.918 1.00 89.62 87 ILE A C 1
ATOM 648 O O . ILE A 1 87 ? -1.647 5.540 4.006 1.00 89.62 87 ILE A O 1
ATOM 652 N N . SER A 1 88 ? -1.523 6.412 6.072 1.00 87.19 88 SER A N 1
ATOM 653 C CA . SER A 1 88 ? -0.158 5.948 6.337 1.00 87.19 88 SER A CA 1
ATOM 654 C C . SER A 1 88 ? -0.039 4.426 6.235 1.00 87.19 88 SER A C 1
ATOM 656 O O . SER A 1 88 ? 0.893 3.926 5.610 1.00 87.19 88 SER A O 1
ATOM 658 N N . GLY A 1 89 ? -1.012 3.682 6.774 1.00 90.06 89 GLY A N 1
ATOM 659 C CA . GLY A 1 89 ? -1.032 2.222 6.684 1.00 90.06 89 GLY A CA 1
ATOM 660 C C . GLY A 1 89 ? -1.267 1.699 5.261 1.00 90.06 89 GLY A C 1
ATOM 661 O O . GLY A 1 89 ? -0.716 0.661 4.892 1.00 90.06 89 GLY A O 1
ATOM 662 N N . ALA A 1 90 ? -2.049 2.409 4.443 1.00 89.38 90 ALA A N 1
ATOM 663 C CA . ALA A 1 90 ? -2.242 2.079 3.032 1.00 89.38 90 ALA A CA 1
ATOM 664 C C . ALA A 1 90 ? -0.954 2.299 2.220 1.00 89.38 90 ALA A C 1
ATOM 666 O O . ALA A 1 90 ? -0.577 1.437 1.424 1.00 89.38 90 ALA A O 1
ATOM 667 N N . ILE A 1 91 ? -0.247 3.407 2.470 1.00 88.25 91 ILE A N 1
ATOM 668 C CA . ILE A 1 91 ? 1.044 3.715 1.838 1.00 88.25 91 ILE A CA 1
ATOM 669 C C . ILE A 1 91 ? 2.101 2.673 2.229 1.00 88.25 91 ILE A C 1
ATOM 671 O O . ILE A 1 91 ? 2.742 2.099 1.350 1.00 88.25 91 ILE A O 1
ATOM 675 N N . GLU A 1 92 ? 2.249 2.362 3.522 1.00 87.06 92 GLU A N 1
ATOM 676 C CA . GLU A 1 92 ? 3.214 1.360 4.009 1.00 87.06 92 GLU A CA 1
ATOM 677 C C . GLU A 1 92 ? 2.940 -0.033 3.412 1.00 87.06 92 GLU A C 1
ATOM 679 O O . GLU A 1 92 ? 3.859 -0.747 3.007 1.00 87.06 92 GLU A O 1
ATOM 684 N N . ALA A 1 93 ? 1.666 -0.418 3.283 1.00 84.50 93 ALA A N 1
ATOM 685 C CA . ALA A 1 93 ? 1.289 -1.675 2.642 1.00 84.50 93 ALA A CA 1
ATOM 686 C C . ALA A 1 93 ? 1.581 -1.697 1.128 1.00 84.50 93 ALA A C 1
ATOM 688 O O . ALA A 1 93 ? 1.861 -2.767 0.582 1.00 84.50 93 ALA A O 1
ATOM 689 N N . GLY A 1 94 ? 1.505 -0.546 0.454 1.00 80.94 94 GLY A N 1
ATOM 690 C CA . GLY A 1 94 ? 1.828 -0.391 -0.966 1.00 80.94 94 GLY A CA 1
ATOM 691 C C . GLY A 1 94 ? 3.330 -0.423 -1.250 1.00 80.94 94 GLY A C 1
ATOM 692 O O . GLY A 1 94 ? 3.750 -1.061 -2.213 1.00 80.94 94 GLY A O 1
ATOM 693 N N . LEU A 1 95 ? 4.144 0.180 -0.378 1.00 81.19 95 LEU A N 1
ATOM 694 C CA . LEU A 1 95 ? 5.603 0.219 -0.517 1.00 81.19 95 LEU A CA 1
ATOM 695 C C . LEU A 1 95 ? 6.212 -1.189 -0.607 1.00 81.19 95 LEU A C 1
ATOM 697 O O . LEU A 1 95 ? 7.024 -1.463 -1.485 1.00 81.19 95 LEU A O 1
ATOM 701 N N . ASN A 1 96 ? 5.742 -2.113 0.234 1.00 69.88 96 ASN A N 1
ATOM 702 C CA . ASN A 1 96 ? 6.200 -3.507 0.227 1.00 69.88 96 ASN A CA 1
ATOM 703 C C . ASN A 1 96 ? 5.856 -4.271 -1.063 1.00 69.88 96 ASN A C 1
ATOM 705 O O . ASN A 1 96 ? 6.448 -5.310 -1.330 1.00 69.88 96 ASN A O 1
ATOM 709 N N . ARG A 1 97 ? 4.885 -3.798 -1.855 1.00 66.88 97 ARG A N 1
ATOM 710 C CA . ARG A 1 97 ? 4.548 -4.401 -3.154 1.00 66.88 97 ARG A CA 1
ATOM 711 C C . ARG A 1 97 ? 5.431 -3.862 -4.278 1.00 66.88 97 ARG A C 1
ATOM 713 O O . ARG A 1 97 ? 5.721 -4.594 -5.217 1.00 66.88 97 ARG A O 1
ATOM 720 N N . GLN A 1 98 ? 5.857 -2.603 -4.184 1.00 63.28 98 GLN A N 1
ATOM 721 C CA . GLN A 1 98 ? 6.669 -1.951 -5.215 1.00 63.28 98 GLN A CA 1
ATOM 722 C C . GLN A 1 98 ? 8.113 -2.463 -5.245 1.00 63.28 98 GLN A C 1
ATOM 724 O O . GLN A 1 98 ? 8.709 -2.544 -6.316 1.00 63.28 98 GLN A O 1
ATOM 729 N N . THR A 1 99 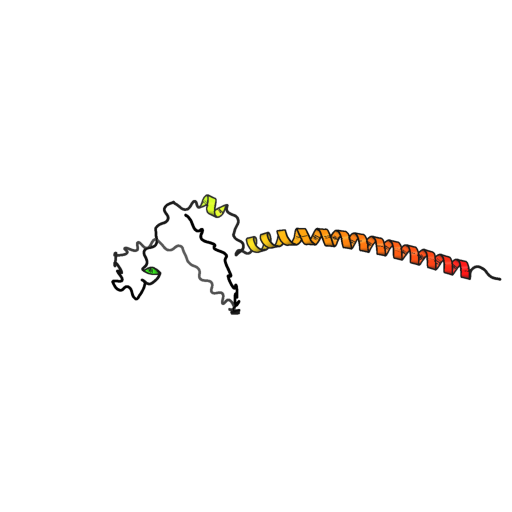? 8.668 -2.868 -4.101 1.00 61.28 99 THR A N 1
ATOM 730 C CA . THR A 1 99 ? 10.043 -3.387 -4.020 1.00 61.28 99 THR A CA 1
ATOM 731 C C . THR A 1 99 ? 10.255 -4.665 -4.835 1.00 61.28 99 THR A C 1
ATOM 733 O O . THR A 1 99 ? 11.330 -4.843 -5.398 1.00 61.28 99 THR A O 1
ATOM 736 N N . CYS A 1 100 ? 9.241 -5.526 -4.962 1.00 60.22 100 CYS A N 1
ATOM 737 C CA . CYS A 1 100 ? 9.329 -6.728 -5.794 1.00 60.22 100 CYS A CA 1
ATOM 738 C C . CYS A 1 100 ? 9.290 -6.419 -7.300 1.00 60.22 100 CYS A C 1
ATOM 740 O O . CYS A 1 100 ? 9.977 -7.089 -8.061 1.00 60.22 100 CYS A O 1
ATOM 742 N N . ALA A 1 101 ? 8.528 -5.408 -7.729 1.00 61.78 101 ALA A N 1
ATOM 743 C CA . ALA A 1 101 ? 8.402 -5.047 -9.145 1.00 61.78 101 ALA A CA 1
ATOM 744 C C . ALA A 1 101 ? 9.645 -4.314 -9.686 1.00 61.78 101 ALA A C 1
ATOM 746 O O . ALA A 1 101 ? 10.053 -4.528 -10.821 1.00 61.78 101 ALA A O 1
ATOM 747 N N . LEU A 1 102 ? 10.290 -3.490 -8.853 1.00 60.16 102 LEU A N 1
ATOM 748 C CA . LEU A 1 102 ? 11.433 -2.663 -9.262 1.00 60.16 102 LEU A CA 1
ATOM 749 C C . LEU A 1 102 ? 12.666 -3.508 -9.642 1.00 60.16 102 LEU A C 1
ATOM 751 O O . LEU A 1 102 ? 13.429 -3.143 -10.533 1.00 60.16 102 LEU A O 1
ATOM 755 N N . ILE A 1 103 ? 12.862 -4.663 -9.000 1.00 61.56 103 ILE A N 1
ATOM 756 C CA . ILE A 1 103 ? 14.006 -5.544 -9.285 1.00 61.56 103 ILE A CA 1
ATOM 757 C C . ILE A 1 103 ? 13.931 -6.089 -10.720 1.00 61.56 103 ILE A C 1
ATOM 759 O O . ILE A 1 103 ? 14.949 -6.092 -11.414 1.00 61.56 103 ILE A O 1
ATOM 763 N N . ASP A 1 104 ? 12.738 -6.466 -11.178 1.00 62.31 104 ASP A N 1
ATOM 764 C CA . ASP A 1 104 ? 12.517 -7.049 -12.507 1.00 62.31 104 ASP A CA 1
ATOM 765 C C . ASP A 1 104 ? 12.720 -6.003 -13.617 1.00 62.31 104 ASP A C 1
ATOM 767 O O . ASP A 1 104 ? 13.501 -6.203 -14.551 1.00 62.31 104 ASP A O 1
ATOM 771 N N . GLU A 1 105 ? 12.158 -4.802 -13.435 1.00 69.25 105 GLU A N 1
ATOM 772 C CA . GLU A 1 105 ? 12.308 -3.705 -14.398 1.00 69.25 105 GLU A CA 1
ATOM 773 C C . GLU A 1 105 ? 13.773 -3.287 -14.594 1.00 69.25 105 GLU A C 1
ATOM 775 O O . GLU A 1 105 ? 14.192 -2.947 -15.701 1.00 69.25 105 GLU A O 1
ATOM 780 N N . THR A 1 106 ? 14.603 -3.335 -13.546 1.00 75.12 106 THR A N 1
ATOM 781 C CA . THR A 1 106 ? 16.021 -2.953 -13.675 1.00 75.12 106 THR A CA 1
ATOM 782 C C . THR A 1 106 ? 16.850 -3.951 -14.477 1.00 75.12 106 THR A C 1
ATOM 784 O O . THR A 1 106 ? 17.827 -3.551 -15.119 1.00 75.12 106 THR A O 1
ATOM 787 N N . ALA A 1 107 ? 16.491 -5.236 -14.447 1.00 77.50 107 ALA A N 1
ATOM 788 C CA . ALA A 1 107 ? 17.157 -6.262 -15.239 1.00 77.50 107 ALA A CA 1
ATOM 789 C C . ALA A 1 107 ? 16.775 -6.127 -16.719 1.00 77.50 107 ALA A C 1
ATOM 791 O O . ALA A 1 107 ? 17.659 -6.089 -17.579 1.00 77.50 107 ALA A O 1
ATOM 792 N N . GLU A 1 108 ? 15.485 -5.943 -17.005 1.00 80.50 108 GLU A N 1
ATOM 793 C CA . GLU A 1 108 ? 14.985 -5.711 -18.362 1.00 80.50 108 GLU A CA 1
ATOM 794 C C . GLU A 1 108 ? 15.554 -4.428 -18.981 1.00 80.50 108 GLU A C 1
ATOM 796 O O . GLU A 1 108 ? 15.983 -4.422 -20.137 1.00 80.50 108 GLU A O 1
ATOM 801 N N . LEU A 1 109 ? 15.640 -3.339 -18.211 1.00 82.44 109 LEU A N 1
ATOM 802 C CA . LEU A 1 109 ? 16.184 -2.067 -18.693 1.00 82.44 109 LEU A CA 1
ATOM 803 C C . LEU A 1 109 ? 17.676 -2.195 -19.043 1.00 82.44 109 LEU A C 1
ATOM 805 O O . LEU A 1 109 ? 18.122 -1.671 -20.068 1.00 82.44 109 LEU A O 1
ATOM 809 N N . LYS A 1 110 ? 18.446 -2.957 -18.253 1.00 83.19 110 LYS A N 1
ATOM 810 C CA . LYS A 1 110 ? 19.851 -3.267 -18.564 1.00 83.19 110 LYS A CA 1
ATOM 811 C C . LYS A 1 110 ? 19.981 -4.108 -19.832 1.00 83.19 110 LYS A C 1
ATOM 813 O O . LYS A 1 110 ? 20.782 -3.747 -20.695 1.00 83.19 110 LYS A O 1
ATOM 818 N N . ALA A 1 111 ? 19.186 -5.167 -19.977 1.00 87.94 111 ALA A N 1
ATOM 819 C CA . ALA A 1 111 ? 19.183 -6.001 -21.180 1.00 87.94 111 ALA A CA 1
ATOM 820 C C . ALA A 1 111 ? 18.872 -5.172 -22.438 1.00 87.94 111 ALA A C 1
ATOM 822 O O . ALA A 1 111 ? 19.658 -5.151 -23.385 1.00 87.94 111 ALA A O 1
ATOM 823 N N . ARG A 1 112 ? 17.815 -4.356 -22.384 1.00 87.69 112 ARG A N 1
ATOM 824 C CA . ARG A 1 112 ? 17.415 -3.454 -23.471 1.00 87.69 112 ARG A CA 1
ATOM 825 C C . ARG A 1 112 ? 18.507 -2.449 -23.846 1.00 87.69 112 ARG A C 1
ATOM 827 O O . ARG A 1 112 ? 18.698 -2.135 -25.020 1.00 87.69 112 ARG A O 1
ATOM 834 N N . SER A 1 113 ? 19.237 -1.934 -22.857 1.00 90.25 113 SER A N 1
ATOM 835 C CA . SER A 1 113 ? 20.341 -0.997 -23.097 1.00 90.25 113 SER A CA 1
ATOM 836 C C . SER A 1 113 ? 21.528 -1.656 -23.812 1.00 90.25 113 SER A C 1
ATOM 838 O O . SER A 1 113 ? 22.131 -1.040 -24.695 1.00 90.25 113 SER A O 1
ATOM 840 N N . ALA A 1 114 ? 21.824 -2.918 -23.486 1.00 92.44 114 ALA A N 1
ATOM 841 C CA . ALA A 1 114 ? 22.875 -3.693 -24.135 1.00 92.44 114 ALA A CA 1
ATOM 842 C C . ALA A 1 114 ? 22.502 -4.035 -25.585 1.00 92.44 114 ALA A C 1
ATOM 844 O O . ALA A 1 114 ? 23.319 -3.854 -26.488 1.00 92.44 114 ALA A O 1
ATOM 845 N N . GLU A 1 115 ? 21.252 -4.437 -25.825 1.00 94.38 115 GLU A N 1
ATOM 846 C CA . GLU A 1 115 ? 20.725 -4.688 -27.173 1.00 94.38 115 GLU A CA 1
ATOM 847 C C . GLU A 1 115 ? 20.806 -3.440 -28.057 1.00 94.38 115 GLU A C 1
ATOM 849 O O . GLU A 1 115 ? 21.255 -3.509 -29.202 1.00 94.38 115 GLU A O 1
ATOM 854 N N . TYR A 1 116 ? 20.441 -2.274 -27.516 1.00 95.00 116 TYR A N 1
ATOM 855 C CA . TYR A 1 116 ? 20.538 -1.011 -28.242 1.00 95.00 116 TYR A CA 1
ATOM 856 C C . TYR A 1 116 ? 21.989 -0.656 -28.603 1.00 95.00 116 TYR A C 1
ATOM 858 O O . TYR A 1 116 ? 22.268 -0.215 -29.722 1.00 95.00 116 TYR A O 1
ATOM 866 N N . ALA A 1 117 ? 22.933 -0.872 -27.681 1.00 94.50 117 ALA A N 1
ATOM 867 C CA . ALA A 1 117 ? 24.352 -0.644 -27.938 1.00 94.50 117 ALA A CA 1
ATOM 868 C C . ALA A 1 117 ? 24.896 -1.580 -29.032 1.00 94.50 117 ALA A C 1
ATOM 870 O O . ALA A 1 117 ? 25.595 -1.117 -29.937 1.00 94.50 117 ALA A O 1
ATOM 871 N N . ALA A 1 118 ? 24.525 -2.863 -28.994 1.00 95.94 118 ALA A N 1
ATOM 872 C CA . ALA A 1 118 ? 24.904 -3.845 -30.006 1.00 95.94 118 ALA A CA 1
ATOM 873 C C . ALA A 1 118 ? 24.323 -3.496 -31.388 1.00 95.94 118 ALA A C 1
ATOM 875 O O . ALA A 1 118 ? 25.050 -3.466 -32.381 1.00 95.94 118 ALA A O 1
ATOM 876 N N . ALA A 1 119 ? 23.037 -3.138 -31.452 1.00 95.56 119 ALA A N 1
ATOM 877 C CA . ALA A 1 119 ? 22.383 -2.725 -32.693 1.00 95.56 119 ALA A CA 1
ATOM 878 C C . ALA A 1 119 ? 23.038 -1.475 -33.304 1.00 95.56 119 ALA A C 1
ATOM 880 O O . ALA A 1 119 ? 23.236 -1.397 -34.518 1.00 95.56 119 ALA A O 1
ATOM 881 N N . LYS A 1 120 ? 23.434 -0.509 -32.464 1.00 96.69 120 LYS A N 1
ATOM 882 C CA . LYS A 1 120 ? 24.157 0.687 -32.912 1.00 96.69 120 LYS A CA 1
ATOM 883 C C . LYS A 1 120 ? 25.505 0.333 -33.543 1.00 96.69 120 LYS A C 1
ATOM 885 O O . LYS A 1 120 ? 25.855 0.915 -34.567 1.00 96.69 120 LYS A O 1
ATOM 890 N N . GLN A 1 121 ? 26.258 -0.596 -32.955 1.00 96.12 121 GLN A N 1
ATOM 891 C CA . GLN A 1 121 ? 27.539 -1.037 -33.516 1.00 96.12 121 GLN A CA 1
ATOM 892 C C . GLN A 1 121 ? 27.351 -1.766 -34.849 1.00 96.12 121 GLN A C 1
ATOM 894 O O . GLN A 1 121 ? 27.990 -1.391 -35.830 1.00 96.12 121 GLN A O 1
ATOM 899 N N . ALA A 1 122 ? 26.400 -2.700 -34.925 1.00 95.25 122 ALA A N 1
ATOM 900 C CA . ALA A 1 122 ? 26.086 -3.415 -36.162 1.00 95.25 122 ALA A CA 1
ATOM 901 C C . ALA A 1 122 ? 25.696 -2.461 -37.311 1.00 95.25 122 ALA A C 1
ATOM 903 O O . ALA A 1 122 ? 26.117 -2.635 -38.458 1.00 95.25 122 ALA A O 1
ATOM 904 N N . LEU A 1 123 ? 24.937 -1.399 -37.015 1.00 94.94 123 LEU A N 1
ATOM 905 C CA . LEU A 1 123 ? 24.583 -0.385 -38.011 1.00 94.94 123 LEU A CA 1
ATOM 906 C C . LEU A 1 123 ? 25.809 0.396 -38.519 1.00 94.94 123 LEU A C 1
ATOM 908 O O . LEU A 1 123 ? 25.910 0.703 -39.705 1.00 94.94 123 LEU A O 1
ATOM 912 N N . LEU A 1 124 ? 26.756 0.717 -37.637 1.00 95.88 124 LEU A N 1
ATOM 913 C CA . LEU A 1 124 ? 27.984 1.411 -38.029 1.00 95.88 124 LEU A CA 1
ATOM 914 C C . LEU A 1 124 ? 28.907 0.516 -38.865 1.00 95.88 124 LEU A C 1
ATOM 916 O O . LEU A 1 124 ? 29.483 0.985 -39.847 1.00 95.88 124 LEU A O 1
ATOM 920 N N . GLU A 1 125 ? 29.020 -0.764 -38.516 1.00 95.56 125 GLU A N 1
ATOM 921 C CA . GLU A 1 125 ? 29.810 -1.737 -39.275 1.00 95.56 125 GLU A CA 1
ATOM 922 C C . GLU A 1 125 ? 29.246 -1.951 -40.680 1.00 95.56 125 GLU A C 1
ATOM 924 O O . GLU A 1 125 ? 29.983 -1.875 -41.665 1.00 95.56 125 GLU A O 1
ATOM 929 N N . THR A 1 126 ? 27.931 -2.145 -40.797 1.00 95.06 126 THR A N 1
ATOM 930 C CA . THR A 1 126 ? 27.262 -2.285 -42.100 1.00 95.06 126 THR A CA 1
ATOM 931 C C . THR A 1 126 ? 27.424 -1.026 -42.953 1.00 95.06 126 THR A C 1
ATOM 933 O O . THR A 1 126 ? 27.763 -1.122 -44.134 1.00 95.06 126 THR A O 1
ATOM 936 N N . ALA A 1 127 ? 27.295 0.165 -42.362 1.00 94.19 127 ALA A N 1
ATOM 937 C CA . ALA A 1 127 ? 27.556 1.422 -43.059 1.00 94.19 127 ALA A CA 1
ATOM 938 C C . ALA A 1 127 ? 29.014 1.532 -43.548 1.00 94.19 127 ALA A C 1
ATOM 940 O O . ALA A 1 127 ? 29.261 1.979 -44.674 1.00 94.19 127 ALA A O 1
ATOM 941 N N . ALA A 1 128 ? 29.988 1.095 -42.742 1.00 92.56 128 ALA A N 1
ATOM 942 C CA . ALA A 1 128 ? 31.396 1.069 -43.131 1.00 92.56 128 ALA A CA 1
ATOM 943 C C . ALA A 1 128 ? 31.654 0.091 -44.291 1.00 92.56 128 ALA A C 1
ATOM 945 O O . ALA A 1 128 ? 32.335 0.455 -45.252 1.00 92.56 128 ALA A O 1
ATOM 946 N N . GLN A 1 129 ? 31.057 -1.105 -44.256 1.00 91.88 129 GLN A N 1
ATOM 947 C CA . GLN A 1 129 ? 31.143 -2.089 -45.340 1.00 91.88 129 GLN A CA 1
ATOM 948 C C . GLN A 1 129 ? 30.534 -1.559 -46.644 1.00 91.88 129 GLN A C 1
ATOM 950 O O . GLN A 1 129 ? 31.163 -1.651 -47.698 1.00 91.88 129 GLN A O 1
ATOM 955 N N . MET A 1 130 ? 29.354 -0.933 -46.581 1.00 89.19 130 MET A N 1
ATOM 956 C CA . MET A 1 130 ? 28.716 -0.317 -47.750 1.00 89.19 130 MET A CA 1
ATOM 957 C 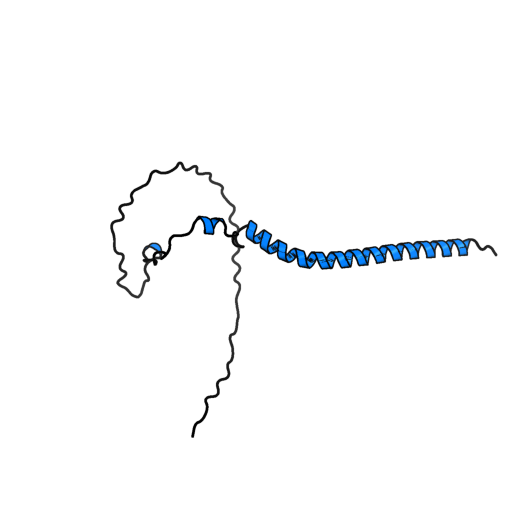C . MET A 1 130 ? 29.576 0.798 -48.352 1.00 89.19 130 MET A C 1
ATOM 959 O O . MET A 1 130 ? 29.694 0.911 -49.575 1.00 89.19 130 MET A O 1
ATOM 963 N N . LYS A 1 131 ? 30.213 1.614 -47.506 1.00 90.19 131 LYS A N 1
ATOM 964 C CA . LYS A 1 131 ? 31.123 2.672 -47.956 1.00 90.19 131 LYS A CA 1
ATOM 965 C C . LYS A 1 131 ? 32.381 2.098 -48.614 1.00 90.19 131 LYS A C 1
ATOM 967 O O . LYS A 1 131 ? 32.793 2.606 -49.654 1.00 90.19 131 LYS A O 1
ATOM 972 N N . ALA A 1 132 ? 32.960 1.038 -48.050 1.00 87.69 132 ALA A N 1
ATOM 973 C CA . ALA A 1 132 ? 34.131 0.364 -48.608 1.00 87.69 132 ALA A CA 1
ATOM 974 C C . ALA A 1 132 ? 33.826 -0.323 -49.951 1.00 87.69 132 ALA A C 1
ATOM 976 O O . ALA A 1 132 ? 34.606 -0.197 -50.892 1.00 87.69 132 ALA A O 1
ATOM 977 N N . ALA A 1 133 ? 32.666 -0.976 -50.078 1.00 81.50 133 ALA A N 1
ATOM 978 C CA . ALA A 1 133 ? 32.221 -1.595 -51.327 1.00 81.50 133 ALA A CA 1
ATOM 979 C C . ALA A 1 133 ? 32.005 -0.562 -52.447 1.00 81.50 133 ALA A C 1
ATOM 981 O O . ALA A 1 133 ? 32.338 -0.818 -53.600 1.00 81.50 133 ALA A O 1
ATOM 982 N N . LYS A 1 134 ? 31.509 0.635 -52.109 1.00 79.56 134 LYS A N 1
ATOM 983 C CA . LYS A 1 134 ? 31.316 1.732 -53.069 1.00 79.56 134 LYS A CA 1
ATOM 984 C C . LYS A 1 134 ? 32.628 2.403 -53.503 1.00 79.56 134 LYS A C 1
ATOM 986 O O . LYS A 1 134 ? 32.664 3.044 -54.548 1.00 79.56 134 LYS A O 1
ATOM 991 N N . ALA A 1 135 ? 33.695 2.268 -52.714 1.00 74.06 135 ALA A N 1
ATOM 992 C CA . ALA A 1 135 ? 35.000 2.878 -52.968 1.00 74.06 135 ALA A CA 1
ATOM 993 C C . ALA A 1 135 ? 35.963 1.992 -53.779 1.00 74.06 135 ALA A C 1
ATOM 995 O O . ALA A 1 135 ? 37.111 2.386 -53.972 1.00 74.06 135 ALA A O 1
ATOM 996 N N . LYS A 1 136 ? 35.526 0.815 -54.252 1.00 64.75 136 LYS A N 1
ATOM 997 C CA . LYS A 1 136 ? 36.306 -0.043 -55.154 1.00 64.75 136 LYS A CA 1
ATOM 998 C C . LYS A 1 136 ? 35.843 0.179 -56.605 1.00 64.75 136 LYS A C 1
ATOM 1000 O O . LYS A 1 136 ? 34.921 -0.509 -57.039 1.00 64.75 136 LYS A O 1
ATOM 1005 N N . PRO A 1 137 ? 36.407 1.158 -57.339 1.00 58.47 137 PRO A N 1
ATOM 1006 C CA . PRO A 1 137 ? 36.172 1.277 -58.773 1.00 58.47 137 PRO A CA 1
ATOM 1007 C C . PRO A 1 137 ? 36.823 0.088 -59.495 1.00 58.47 137 PRO A C 1
ATOM 1009 O O . PRO A 1 137 ? 37.907 -0.354 -59.103 1.00 58.47 137 PRO A O 1
ATOM 1012 N N . GLN A 1 138 ? 36.121 -0.446 -60.499 1.00 46.06 138 GLN A N 1
ATOM 1013 C CA . GLN A 1 138 ? 36.712 -1.299 -61.535 1.00 46.06 138 GLN A CA 1
ATOM 1014 C C . GLN A 1 138 ? 37.649 -0.486 -62.425 1.00 46.06 138 GLN A C 1
ATOM 1016 O O . GLN A 1 138 ? 37.354 0.714 -62.630 1.00 46.06 138 GLN A O 1
#

Radius of gyration: 36.55 Å; chains: 1; bounding box: 76×84×99 Å

pLDDT: mean 71.8, std 17.67, range [37.81, 96.69]

Sequence (138 aa):
MYTVQKSIPSGISTESRRSSASSVSTAASSVSSTKPVTEANLETSPSVFVSDAPVHPLPAYARDFPKPTSEINIAEALQRKPGRWTISGAIEAGLNRQTCALIDETAELKARSAEYAAAKQALLETAAQMKAAKAKPQ

Foldseek 3Di:
DDDDDDDDDDDDDDDDDDDDDDDDDDDDDDDDDDDDDDDDPPPDDPPQPDPPDPPDPDDPVNDDDDDPPDDDPPVVVVPDDDDCVDPNNVVVVVVVVVVVVVVVVVVVVVVVVVVVVVVVVVVVVVVVVVVVVVPDDD